Protein AF-A0A087U2B4-F1 (afdb_monomer)

Foldseek 3Di:
DPPWDKDADDDFDQADWDKDKDWDDDPDQFDWDQDPNDIDGPDGHDDDADIDIGIQPCPRDGPNVRNVDMRTPNVDDDDPDSPDD

Nearest PDB structures (foldseek):
  2x6v-assembly1_A  TM=9.936E-01  e=1.774E-09  Homo sapiens
  5flv-assembly1_A  TM=9.902E-01  e=2.741E-09  Mus musculus
  5flv-assembly4_M  TM=9.894E-01  e=3.303E-09  Mus musculus
  5flv-assembly2_E  TM=9.863E-01  e=3.741E-09  Mus musculus
  5bqd-assembly1_A  TM=9.956E-01  e=7.413E-09  Homo sapiens

Mean predicted aligned error: 3.9 Å

InterPro domains:
  IPR001699 T-box transcription factor [PTHR11267] (1-84)
  IPR008967 p53-like transcription factor, DNA-binding domain superfamily [SSF49417] (1-84)
  IPR018186 Transcription factor, T-box, conserved site [PS01264] (55-73)
  IPR036960 T-box superfamily [G3DSA:2.60.40.820] (1-85)
  IPR046360 T-box transcription factor, DNA-binding domain [PF00907] (1-84)
  IPR046360 T-box transcription factor, DNA-binding domain [PR00937] (54-67)
  IPR046360 T-box transcription factor, DNA-binding domain [PR00937] (71-80)
  IPR046360 T-box transcription factor, DNA-binding domain [PS50252] (1-85)
  IPR046360 T-box transcription factor, DNA-binding domain [SM00425] (1-85)

Solvent-accessible surface area (backbone atoms only — not comparable to full-atom values): 5656 Å² total; per-residue (Å²): 92,87,79,56,58,68,48,76,50,77,92,57,57,53,84,46,76,44,74,53,70,49,70,82,77,82,92,66,69,59,27,73,42,82,56,95,95,38,83,42,82,72,49,68,42,77,84,84,71,87,83,63,75,44,67,45,85,72,46,75,30,33,27,45,66,50,43,71,47,73,46,68,54,54,84,53,82,86,79,90,61,89,80,69,127

Radius of gyration: 17.33 Å; Cα contacts (8 Å, |Δi|>4): 109; chains: 1; bounding box: 39×22×45 Å

pLDDT: mean 94.14, std 7.57, range [55.03, 98.75]

Sequence (85 aa):
MFPAFKVRVSGLDKKAKYILLMDIVAADDCRYKFHNSRWVVAGKADPEMPKRMYIHPDSPSTGEQWMQKVVSFHKLKITNNISNK

Secondary structure (DSSP, 8-state):
--SPPEE---S--SSSEE--EE----SSSEEEEEETTEEEEEEEPPPPPPP--EE-TT-SEEHHHHHHS-EE-TT------TT--

Organism: Stegodyphus mimosarum (NCBI:txid407821)

Structure (mmCIF, N/CA/C/O backbone):
data_AF-A0A087U2B4-F1
#
_entry.id   AF-A0A087U2B4-F1
#
loop_
_atom_site.group_PDB
_atom_site.id
_atom_site.type_symbol
_atom_site.label_atom_id
_atom_site.label_alt_id
_atom_site.label_comp_id
_atom_site.label_asym_id
_atom_site.label_entity_id
_atom_site.label_seq_id
_atom_si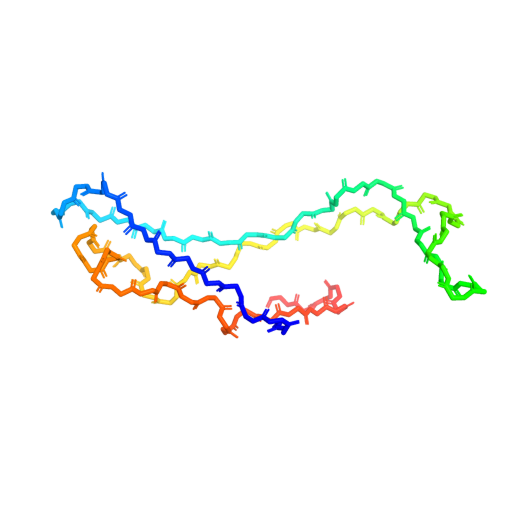te.pdbx_PDB_ins_code
_atom_site.Cartn_x
_atom_site.Cartn_y
_atom_site.Cartn_z
_atom_site.occupancy
_atom_site.B_iso_or_equiv
_atom_site.auth_seq_id
_atom_site.auth_comp_id
_atom_site.auth_asym_id
_atom_site.auth_atom_id
_atom_site.pdbx_PDB_model_num
ATOM 1 N N . MET A 1 1 ? 4.278 6.676 -0.593 1.00 93.06 1 MET A N 1
ATOM 2 C CA . MET A 1 1 ? 3.747 6.481 -1.964 1.00 93.06 1 MET A CA 1
ATOM 3 C C . MET A 1 1 ? 2.881 7.684 -2.327 1.00 93.06 1 MET A C 1
ATOM 5 O O . MET A 1 1 ? 2.213 8.192 -1.431 1.00 93.06 1 MET A O 1
ATOM 9 N N . PHE A 1 2 ? 2.907 8.151 -3.579 1.00 94.44 2 PHE A N 1
ATOM 10 C CA . PHE A 1 2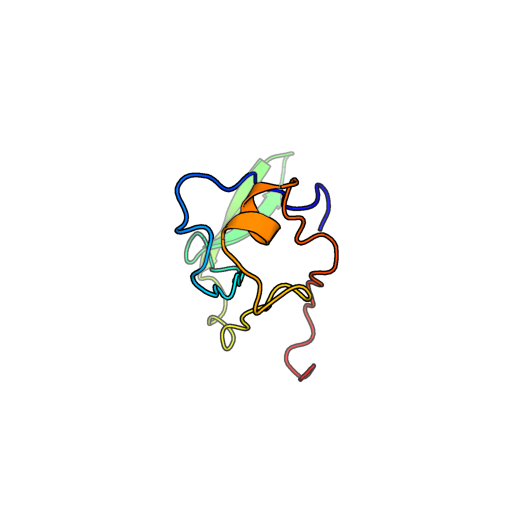 ? 1.989 9.184 -4.073 1.00 94.44 2 PHE A CA 1
ATOM 11 C C . PHE A 1 2 ? 1.321 8.706 -5.379 1.00 94.44 2 PHE A C 1
ATOM 13 O O . PHE A 1 2 ? 2.053 8.340 -6.297 1.00 94.44 2 PHE A O 1
ATOM 20 N N . PRO A 1 3 ? -0.022 8.697 -5.471 1.00 95.69 3 PRO A N 1
ATOM 21 C CA . PRO A 1 3 ? -0.964 9.012 -4.394 1.00 95.69 3 PRO A CA 1
ATOM 22 C C . PRO A 1 3 ? -0.875 8.004 -3.231 1.00 95.69 3 PRO A C 1
ATOM 24 O O . PRO A 1 3 ? -0.375 6.892 -3.381 1.00 95.69 3 PRO A O 1
ATOM 27 N N . ALA A 1 4 ? -1.312 8.411 -2.037 1.00 95.44 4 ALA A N 1
ATOM 28 C CA . ALA A 1 4 ? -1.381 7.499 -0.895 1.00 95.44 4 ALA A CA 1
ATOM 29 C C . ALA A 1 4 ? -2.517 6.483 -1.090 1.00 95.44 4 ALA A C 1
ATOM 31 O O . ALA A 1 4 ? -3.624 6.875 -1.464 1.00 95.44 4 ALA A O 1
ATOM 32 N N . PHE A 1 5 ? -2.271 5.209 -0.772 1.00 97.56 5 PHE A N 1
ATOM 33 C CA . PHE A 1 5 ? -3.301 4.173 -0.829 1.00 97.56 5 PHE A CA 1
ATOM 34 C C . PHE A 1 5 ? -4.322 4.361 0.302 1.00 97.56 5 PHE A C 1
ATOM 36 O O . PHE A 1 5 ? -3.958 4.429 1.483 1.00 97.56 5 PHE A O 1
ATOM 43 N N . LYS A 1 6 ? -5.599 4.486 -0.067 1.00 98.00 6 LYS A N 1
ATOM 44 C CA . LYS A 1 6 ? -6.715 4.780 0.836 1.00 98.00 6 LYS A CA 1
ATOM 45 C C . LYS A 1 6 ? -7.9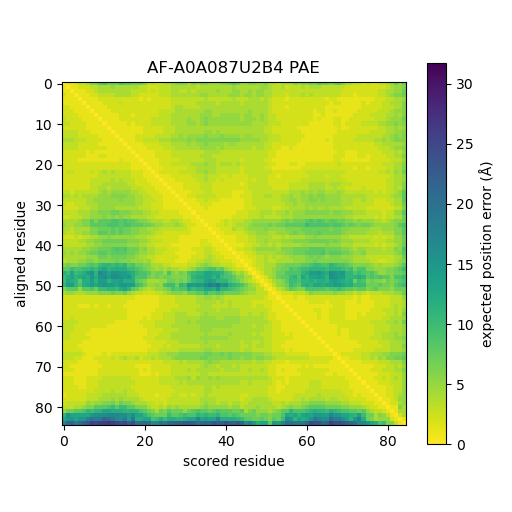21 3.926 0.472 1.00 98.00 6 LYS A C 1
ATOM 47 O O . LYS A 1 6 ? -8.251 3.819 -0.704 1.00 98.00 6 LYS A O 1
ATOM 52 N N . VAL A 1 7 ? -8.603 3.384 1.475 1.00 98.12 7 VAL A N 1
ATOM 53 C CA . VAL A 1 7 ? -9.798 2.548 1.289 1.00 98.12 7 VAL A CA 1
ATOM 54 C C . VAL A 1 7 ? -10.858 2.874 2.335 1.00 98.12 7 VAL A C 1
ATOM 56 O O . VAL A 1 7 ? -10.541 3.256 3.462 1.00 98.12 7 VAL A O 1
ATOM 59 N N . ARG A 1 8 ? -12.135 2.728 1.973 1.00 98.31 8 ARG A N 1
ATOM 60 C CA . ARG A 1 8 ? -13.247 2.731 2.930 1.00 98.31 8 ARG A CA 1
ATOM 61 C C . ARG A 1 8 ? -13.692 1.288 3.133 1.00 98.31 8 ARG A C 1
ATOM 63 O O . ARG A 1 8 ? -13.949 0.588 2.160 1.00 98.31 8 ARG A O 1
ATOM 70 N N . VAL A 1 9 ? -13.766 0.862 4.387 1.00 98.19 9 VAL A N 1
ATOM 71 C CA . VAL A 1 9 ? -14.167 -0.497 4.760 1.00 98.19 9 VAL A CA 1
ATOM 72 C C . VAL A 1 9 ? -15.630 -0.482 5.198 1.00 98.19 9 VAL A C 1
ATOM 74 O O . VAL A 1 9 ? -16.097 0.503 5.771 1.00 98.19 9 VAL A O 1
ATOM 77 N N . SER A 1 10 ? -16.364 -1.554 4.911 1.00 98.31 10 SER A N 1
ATOM 78 C CA . SER A 1 10 ? -17.758 -1.741 5.329 1.00 98.31 10 SER A CA 1
ATOM 79 C C . SER A 1 10 ? -18.048 -3.228 5.564 1.00 98.31 10 SER A C 1
ATOM 81 O O . SER A 1 10 ? -17.282 -4.074 5.109 1.00 98.31 10 SER A O 1
ATOM 83 N N . GLY A 1 11 ? -19.125 -3.547 6.287 1.00 98.44 11 GLY A N 1
ATOM 84 C CA . GLY A 1 11 ? -19.583 -4.928 6.498 1.00 98.44 11 GLY A CA 1
ATOM 85 C C . GLY A 1 11 ? -18.824 -5.748 7.551 1.00 98.44 11 GLY A C 1
ATOM 86 O O . GLY A 1 11 ? -19.055 -6.949 7.644 1.00 98.44 11 GLY A O 1
ATOM 87 N N . LEU A 1 12 ? -17.938 -5.141 8.348 1.00 98.62 12 LEU A N 1
ATOM 88 C CA . LEU A 1 12 ? -17.270 -5.832 9.457 1.00 98.62 12 LEU A CA 1
ATOM 89 C C . LEU A 1 12 ? -18.207 -5.999 10.661 1.00 98.62 1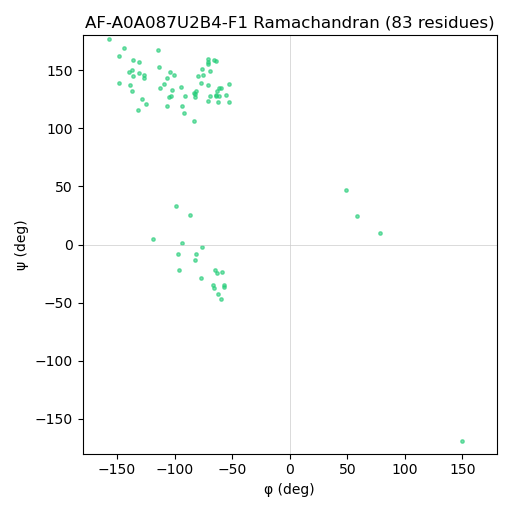2 LEU A C 1
ATOM 91 O O . LEU A 1 12 ? -19.060 -5.143 10.917 1.00 98.62 12 LEU A O 1
ATOM 95 N N . ASP A 1 13 ? -17.996 -7.049 11.458 1.00 98.69 13 ASP A N 1
ATOM 96 C CA . ASP A 1 13 ? -18.616 -7.142 12.780 1.00 98.69 13 ASP A CA 1
ATOM 97 C C . ASP A 1 13 ? -18.097 -5.984 13.641 1.00 98.69 13 ASP A C 1
ATOM 99 O O . ASP A 1 13 ? -16.892 -5.820 13.850 1.00 98.69 13 ASP A O 1
ATOM 103 N N . LYS A 1 14 ? -19.022 -5.168 14.153 1.00 98.50 14 LYS A N 1
ATOM 104 C CA . LYS A 1 14 ? -18.699 -3.974 14.938 1.00 98.50 14 LYS A CA 1
ATOM 105 C C . LYS A 1 14 ? -17.839 -4.277 16.168 1.00 98.50 14 LYS A C 1
ATOM 107 O O . LYS A 1 14 ? -17.008 -3.442 16.520 1.00 98.50 14 LYS A O 1
ATOM 112 N N . LYS A 1 15 ? -18.028 -5.433 16.814 1.00 98.50 15 LYS A N 1
ATOM 113 C CA . LYS A 1 15 ? -17.379 -5.805 18.085 1.00 98.50 15 LYS A CA 1
ATOM 114 C C . LYS A 1 15 ? -16.125 -6.658 17.899 1.00 98.50 15 LYS A C 1
ATOM 116 O O . LYS A 1 15 ? -15.283 -6.683 18.797 1.00 98.50 15 LYS A O 1
ATOM 121 N N . ALA A 1 16 ? -15.980 -7.341 16.765 1.00 98.75 16 ALA A N 1
ATOM 122 C CA . ALA A 1 16 ? -14.787 -8.133 16.483 1.00 98.75 16 ALA A CA 1
ATOM 123 C C . ALA A 1 16 ? -13.555 -7.238 16.263 1.00 98.75 16 ALA A C 1
ATOM 125 O O . ALA A 1 16 ? -13.667 -6.109 15.778 1.00 98.75 16 ALA A O 1
ATOM 126 N N . LYS A 1 17 ? -12.368 -7.748 16.617 1.00 98.56 17 LYS A N 1
ATOM 127 C CA . LYS A 1 17 ? -11.083 -7.080 16.371 1.00 98.56 17 LYS A CA 1
ATOM 128 C C . LYS A 1 17 ? -10.471 -7.567 15.063 1.00 98.56 17 LYS A C 1
ATOM 130 O O . LYS A 1 17 ? -10.396 -8.768 14.824 1.00 98.56 17 LYS A O 1
ATOM 135 N N . TYR A 1 18 ? -9.971 -6.627 14.271 1.00 98.75 18 TYR A N 1
ATOM 136 C CA . TYR A 1 18 ? -9.332 -6.868 12.984 1.00 98.75 18 TYR A CA 1
ATOM 137 C C . TYR A 1 18 ? -7.952 -6.218 12.944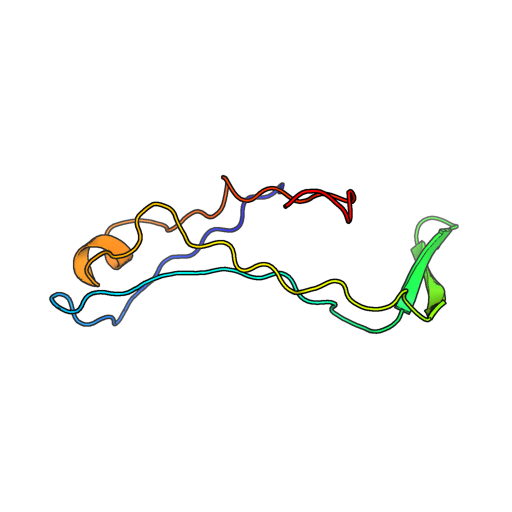 1.00 98.75 18 TYR A C 1
ATOM 139 O O . TYR A 1 18 ? -7.737 -5.128 13.487 1.00 98.75 18 TYR A O 1
ATOM 147 N N . ILE A 1 19 ? -7.038 -6.882 12.246 1.00 98.44 19 ILE A N 1
ATOM 148 C CA . ILE A 1 19 ? -5.749 -6.335 11.832 1.00 98.44 19 ILE A CA 1
ATOM 149 C C . ILE A 1 19 ? -5.860 -6.045 10.340 1.00 98.44 19 ILE A C 1
ATOM 151 O O . ILE A 1 19 ? -6.229 -6.934 9.573 1.00 98.44 19 ILE A O 1
ATOM 155 N N . LEU A 1 20 ? -5.540 -4.820 9.930 1.00 98.25 20 LEU A N 1
ATOM 156 C CA . LEU A 1 20 ? -5.390 -4.488 8.516 1.00 98.25 20 LEU A CA 1
ATOM 157 C C . LEU A 1 20 ? -3.907 -4.411 8.174 1.00 98.25 20 LEU A C 1
ATOM 159 O O . LEU A 1 20 ? -3.122 -3.776 8.880 1.00 98.25 20 LEU A O 1
ATOM 163 N N . LEU A 1 21 ? -3.533 -5.046 7.070 1.00 96.94 21 LEU A N 1
ATOM 164 C CA . LEU A 1 21 ? -2.172 -5.073 6.555 1.00 96.94 21 LEU A CA 1
ATOM 165 C C . LEU A 1 21 ? -2.167 -4.848 5.044 1.00 96.94 21 LEU A C 1
ATOM 167 O O . LEU A 1 21 ? -3.185 -5.035 4.379 1.00 96.94 21 LEU A O 1
ATOM 171 N N . MET A 1 22 ? -1.023 -4.420 4.524 1.00 95.81 22 MET A N 1
ATOM 172 C CA . MET A 1 22 ? -0.775 -4.214 3.102 1.00 95.81 22 MET A CA 1
ATOM 173 C C . MET A 1 22 ? 0.605 -4.767 2.756 1.00 95.81 22 MET A C 1
ATOM 175 O O . MET A 1 22 ? 1.585 -4.458 3.437 1.00 95.81 22 MET A O 1
ATOM 179 N N . ASP A 1 23 ? 0.688 -5.548 1.690 1.00 93.31 23 ASP A N 1
ATOM 180 C CA . ASP A 1 23 ? 1.930 -5.890 1.009 1.00 93.31 23 ASP A CA 1
ATOM 181 C C . ASP A 1 23 ? 1.939 -5.299 -0.413 1.00 93.31 23 ASP A C 1
ATOM 183 O O . ASP A 1 23 ? 0.946 -4.753 -0.901 1.00 93.31 23 ASP A O 1
ATOM 187 N N . ILE A 1 24 ? 3.110 -5.319 -1.048 1.00 91.62 24 ILE A N 1
ATOM 188 C CA . ILE A 1 24 ? 3.290 -4.952 -2.455 1.00 91.62 24 ILE A CA 1
ATOM 189 C C . ILE A 1 24 ? 3.961 -6.149 -3.116 1.00 91.62 24 ILE A C 1
ATOM 191 O O . ILE A 1 24 ? 5.044 -6.551 -2.692 1.00 91.62 24 ILE A O 1
ATOM 195 N N . VAL A 1 25 ? 3.309 -6.707 -4.132 1.00 91.81 25 VAL A N 1
ATOM 196 C CA . VAL A 1 25 ? 3.781 -7.872 -4.890 1.00 91.81 25 VAL A CA 1
ATOM 197 C C . VAL A 1 25 ? 4.107 -7.472 -6.322 1.00 91.81 25 VAL A C 1
ATOM 199 O O . VAL A 1 25 ? 3.535 -6.508 -6.844 1.00 91.81 25 VAL A O 1
ATOM 202 N N . ALA A 1 26 ? 5.028 -8.196 -6.956 1.00 92.88 26 ALA A N 1
ATOM 203 C CA . ALA A 1 26 ? 5.313 -8.000 -8.373 1.00 92.88 26 ALA A CA 1
ATOM 204 C C . ALA A 1 26 ? 4.049 -8.255 -9.218 1.00 92.88 26 ALA A C 1
ATOM 206 O O . ALA A 1 26 ? 3.330 -9.229 -8.996 1.00 92.88 26 ALA A O 1
ATOM 207 N N . ALA A 1 27 ? 3.769 -7.365 -10.174 1.00 94.56 27 ALA A N 1
ATOM 208 C CA . ALA A 1 27 ? 2.639 -7.524 -11.093 1.00 94.56 27 ALA A CA 1
ATOM 209 C C . ALA A 1 27 ? 2.934 -8.555 -12.198 1.00 94.56 27 ALA A C 1
ATOM 211 O O . ALA A 1 27 ? 2.019 -9.206 -12.697 1.00 94.56 27 ALA A O 1
ATOM 212 N N . ASP A 1 28 ? 4.209 -8.702 -12.557 1.00 95.38 28 ASP A N 1
ATOM 213 C CA . ASP A 1 28 ? 4.730 -9.617 -13.566 1.00 95.38 28 ASP A CA 1
ATOM 214 C C . ASP A 1 28 ? 6.221 -9.921 -13.296 1.00 95.38 28 ASP A C 1
ATOM 216 O O . ASP A 1 28 ? 6.824 -9.386 -12.365 1.00 95.38 28 ASP A O 1
ATOM 220 N N . ASP A 1 29 ? 6.804 -10.803 -14.114 1.00 95.88 29 ASP A N 1
ATOM 221 C CA . ASP A 1 29 ? 8.219 -11.207 -14.062 1.00 95.88 29 ASP A CA 1
ATOM 222 C C . ASP A 1 29 ? 9.073 -10.446 -15.104 1.00 95.88 29 ASP A C 1
ATOM 224 O O . ASP A 1 29 ? 10.008 -10.998 -15.694 1.00 95.88 29 ASP A O 1
ATOM 228 N N . CYS A 1 30 ? 8.733 -9.182 -15.396 1.00 96.88 30 CYS A N 1
ATOM 229 C CA . CYS A 1 30 ? 9.419 -8.369 -16.403 1.00 96.88 30 CYS A CA 1
ATOM 230 C C . CYS A 1 30 ? 10.261 -7.244 -15.787 1.00 96.88 30 CYS A C 1
ATOM 232 O O . CYS A 1 30 ? 9.835 -6.489 -14.913 1.00 96.88 30 CYS A O 1
ATOM 234 N N . ARG A 1 31 ? 11.465 -7.047 -16.332 1.00 97.44 31 ARG A N 1
ATOM 235 C CA . ARG A 1 31 ? 12.247 -5.826 -16.119 1.00 97.44 31 ARG A CA 1
ATOM 236 C C . ARG A 1 31 ? 11.914 -4.819 -17.211 1.00 97.44 31 ARG A C 1
ATOM 238 O O . ARG A 1 31 ? 12.031 -5.126 -18.396 1.00 97.44 31 ARG A O 1
ATOM 245 N N . TYR A 1 32 ? 11.565 -3.599 -16.819 1.00 97.56 32 TYR A N 1
ATOM 246 C CA . TYR A 1 32 ? 11.117 -2.555 -17.738 1.00 97.56 32 TYR A CA 1
ATOM 247 C C . TYR A 1 32 ? 12.180 -1.487 -18.012 1.00 97.56 32 TYR A C 1
ATOM 249 O O . TYR A 1 32 ? 12.978 -1.138 -17.141 1.00 97.56 32 TYR A O 1
ATOM 257 N N . LYS A 1 33 ? 12.150 -0.919 -19.223 1.00 98.00 33 LYS A N 1
ATOM 258 C CA . LYS A 1 33 ? 12.889 0.296 -19.603 1.00 98.00 33 LYS A CA 1
ATOM 259 C C . LYS A 1 33 ? 11.920 1.317 -20.195 1.00 98.00 33 LYS A C 1
ATOM 261 O O . LYS A 1 33 ? 11.003 0.952 -20.928 1.00 98.00 33 LYS A O 1
ATOM 266 N N . PHE A 1 34 ? 12.149 2.597 -19.913 1.00 98.06 34 PHE A N 1
ATOM 267 C CA . PHE A 1 34 ? 11.432 3.691 -20.563 1.00 98.06 34 PHE A CA 1
ATOM 268 C C . PHE A 1 34 ? 12.229 4.194 -21.774 1.00 98.06 34 PHE A C 1
ATOM 270 O O . PHE A 1 34 ? 13.381 4.614 -21.638 1.00 98.06 34 PHE A O 1
ATOM 277 N N . HIS A 1 35 ? 11.648 4.106 -22.970 1.00 97.44 35 HIS A N 1
ATOM 278 C CA . HIS A 1 35 ? 12.277 4.515 -24.228 1.00 97.44 35 HIS A CA 1
ATOM 279 C C . HIS A 1 35 ? 11.220 5.035 -25.209 1.00 97.44 35 HIS A C 1
ATOM 281 O O . HIS A 1 35 ? 10.131 4.474 -25.295 1.00 97.44 35 HIS A O 1
ATOM 287 N N . ASN A 1 36 ? 11.528 6.114 -25.936 1.00 97.25 36 ASN A N 1
ATOM 288 C CA . ASN A 1 36 ? 10.609 6.772 -26.878 1.00 97.25 36 ASN A CA 1
ATOM 289 C C . ASN A 1 36 ? 9.219 7.040 -26.275 1.00 97.25 36 ASN A C 1
ATOM 291 O O . ASN A 1 36 ? 8.189 6.731 -26.874 1.00 97.25 36 ASN A O 1
ATOM 295 N N . SER A 1 37 ? 9.207 7.585 -25.054 1.00 98.06 37 SER A N 1
ATOM 296 C CA . SER A 1 37 ? 7.993 7.908 -24.292 1.00 98.06 37 SER A CA 1
ATOM 297 C C . SER A 1 37 ? 7.069 6.714 -24.017 1.00 98.06 37 SER A C 1
ATOM 299 O O . SER A 1 37 ? 5.865 6.888 -23.832 1.00 98.06 37 SER A O 1
ATOM 301 N N . ARG A 1 38 ? 7.612 5.490 -24.002 1.00 98.25 38 ARG A N 1
ATOM 302 C CA . ARG A 1 38 ? 6.865 4.251 -23.756 1.00 98.25 38 ARG A CA 1
ATOM 303 C C . ARG A 1 38 ? 7.627 3.322 -22.816 1.00 98.25 38 ARG A C 1
ATOM 305 O O . ARG A 1 38 ? 8.857 3.299 -22.799 1.00 98.25 38 ARG A O 1
ATOM 312 N N . TRP A 1 39 ? 6.878 2.532 -22.055 1.00 98.25 39 TRP A N 1
ATOM 313 C CA . TRP A 1 39 ? 7.414 1.409 -21.291 1.00 98.25 39 TRP A CA 1
ATOM 314 C C . TRP A 1 39 ? 7.539 0.185 -22.195 1.00 98.25 39 TRP A C 1
ATOM 316 O O . TRP A 1 39 ? 6.586 -0.170 -22.887 1.00 98.25 39 TRP A O 1
ATOM 326 N N . VAL A 1 40 ? 8.709 -0.453 -22.190 1.00 97.94 40 VAL A N 1
ATOM 327 C CA . VAL A 1 40 ? 8.975 -1.690 -22.937 1.00 97.94 40 VAL A CA 1
ATOM 328 C C . VAL A 1 40 ? 9.628 -2.730 -22.033 1.00 97.94 40 VAL A C 1
ATOM 330 O O . VAL A 1 40 ? 10.393 -2.386 -21.126 1.00 97.94 40 VAL A O 1
ATOM 333 N N . VAL A 1 41 ? 9.335 -4.004 -22.294 1.00 98.19 41 VAL A N 1
ATOM 334 C CA . VAL A 1 41 ? 10.001 -5.131 -21.631 1.00 98.19 41 VAL A CA 1
ATOM 335 C C . VAL A 1 41 ? 11.453 -5.195 -22.105 1.00 98.19 41 VAL A C 1
ATOM 337 O O . VAL A 1 41 ? 11.727 -5.190 -23.304 1.00 98.19 41 VAL A O 1
ATOM 340 N N . ALA A 1 42 ? 12.381 -5.239 -21.155 1.00 97.38 42 ALA A N 1
ATOM 341 C CA . ALA A 1 42 ? 13.826 -5.252 -21.380 1.00 97.38 42 ALA A CA 1
ATOM 342 C C . ALA A 1 42 ? 14.508 -6.525 -20.837 1.00 97.38 42 ALA A C 1
ATOM 344 O O . ALA A 1 42 ? 15.737 -6.614 -20.837 1.00 97.38 42 ALA A O 1
ATOM 345 N N . GLY A 1 43 ? 13.731 -7.490 -20.336 1.00 97.62 43 GLY A N 1
ATOM 346 C CA . GLY A 1 43 ? 14.218 -8.775 -19.838 1.00 97.62 43 GLY A CA 1
ATOM 347 C C . GLY A 1 43 ? 13.349 -9.341 -18.718 1.00 97.62 43 GLY A C 1
ATOM 348 O O . GLY A 1 43 ? 12.271 -8.819 -18.438 1.00 97.62 43 GLY A O 1
ATOM 349 N N . LYS A 1 44 ? 13.857 -10.393 -18.072 1.00 97.12 44 LYS A N 1
ATOM 350 C CA . LYS A 1 44 ? 13.270 -11.002 -16.873 1.00 97.12 44 LYS A CA 1
ATOM 351 C C . LYS A 1 44 ? 13.527 -10.130 -15.636 1.00 97.12 44 LYS A C 1
ATOM 353 O O . LYS A 1 44 ? 14.573 -9.477 -15.578 1.00 97.12 44 LYS A O 1
ATOM 358 N N . ALA A 1 45 ? 12.590 -10.096 -14.692 1.00 95.00 45 ALA A N 1
ATOM 359 C CA . ALA A 1 45 ? 12.771 -9.407 -13.418 1.00 95.00 45 ALA A CA 1
ATOM 360 C C . ALA A 1 45 ? 13.866 -10.068 -12.558 1.00 95.00 45 ALA A C 1
ATOM 362 O O . ALA A 1 45 ? 14.220 -11.236 -12.741 1.00 95.00 45 ALA A O 1
ATOM 363 N N . ASP A 1 46 ? 14.414 -9.296 -11.620 1.00 89.56 46 ASP A N 1
ATOM 364 C CA . ASP A 1 46 ? 15.290 -9.836 -10.582 1.00 89.56 46 ASP A CA 1
ATOM 365 C C . ASP A 1 46 ? 14.461 -10.672 -9.583 1.00 89.56 46 ASP A C 1
ATOM 367 O O . ASP A 1 46 ? 13.259 -10.428 -9.438 1.00 89.56 46 ASP A O 1
ATOM 371 N N . PRO A 1 47 ? 15.065 -11.645 -8.874 1.00 85.75 47 PRO A N 1
ATOM 372 C CA . PRO A 1 47 ? 14.348 -12.455 -7.892 1.00 85.75 47 PRO A CA 1
ATOM 373 C C . PRO A 1 47 ? 13.596 -11.609 -6.854 1.00 85.75 47 PRO A C 1
ATOM 375 O O . PRO A 1 47 ? 14.128 -10.626 -6.332 1.00 85.75 47 PRO A O 1
ATOM 378 N N . GLU A 1 48 ? 12.365 -12.015 -6.530 1.00 76.69 48 GLU A N 1
ATOM 379 C CA . GLU A 1 48 ? 11.525 -11.297 -5.569 1.00 76.69 48 GLU A CA 1
ATOM 380 C C . GLU A 1 48 ? 12.175 -11.312 -4.175 1.00 76.69 48 GLU A C 1
ATOM 382 O O . GLU A 1 48 ? 12.621 -12.346 -3.671 1.00 76.69 48 GLU A O 1
ATOM 387 N N . MET A 1 49 ? 12.244 -10.142 -3.541 1.00 75.81 49 MET A N 1
ATOM 388 C CA . MET A 1 49 ? 12.742 -10.023 -2.174 1.00 75.81 49 MET A CA 1
ATOM 389 C C . MET A 1 49 ? 11.752 -10.607 -1.156 1.00 75.81 49 MET A C 1
ATOM 391 O O . MET A 1 49 ? 10.555 -10.683 -1.439 1.00 75.81 49 MET A O 1
ATOM 395 N N . PRO A 1 50 ? 12.205 -10.957 0.068 1.00 78.69 50 PRO A N 1
ATOM 396 C CA . PRO A 1 50 ? 11.304 -11.385 1.131 1.00 78.69 50 PRO A CA 1
ATOM 397 C C . PRO A 1 50 ? 10.180 -10.369 1.346 1.00 78.69 50 PRO A C 1
ATOM 399 O O . PRO A 1 50 ? 10.432 -9.190 1.622 1.00 78.69 50 PRO A O 1
ATOM 402 N N . LYS A 1 51 ? 8.936 -10.838 1.217 1.00 72.50 51 LYS A N 1
ATOM 403 C CA . LYS A 1 51 ? 7.742 -9.997 1.322 1.00 72.50 51 LYS A CA 1
ATOM 404 C C . LYS A 1 51 ? 7.670 -9.364 2.705 1.00 72.50 51 LYS A C 1
ATOM 406 O O . LYS A 1 51 ? 7.727 -10.055 3.722 1.00 72.50 51 LYS A O 1
ATOM 411 N N . ARG A 1 52 ? 7.514 -8.041 2.743 1.00 83.38 52 ARG A N 1
ATOM 412 C CA . ARG A 1 52 ? 7.260 -7.303 3.983 1.00 83.38 52 ARG A CA 1
ATOM 413 C C . ARG A 1 52 ? 5.823 -6.860 4.023 1.00 83.38 52 ARG A C 1
ATOM 415 O O . ARG A 1 52 ? 5.378 -6.081 3.186 1.00 83.38 52 ARG A O 1
ATOM 422 N N . MET A 1 53 ? 5.130 -7.344 5.038 1.00 91.31 53 MET A N 1
ATOM 423 C CA . MET A 1 53 ? 3.797 -6.882 5.365 1.00 91.31 53 MET A CA 1
ATOM 424 C C . MET A 1 53 ? 3.911 -5.602 6.186 1.00 91.31 53 MET A C 1
ATOM 426 O O . MET A 1 53 ? 4.587 -5.562 7.214 1.00 91.31 53 MET A O 1
ATOM 430 N N . TYR A 1 54 ? 3.232 -4.554 5.741 1.00 95.44 54 TYR A N 1
ATOM 431 C CA . TYR A 1 54 ? 3.016 -3.360 6.537 1.00 95.44 54 TYR A CA 1
ATOM 432 C C . TYR A 1 54 ? 1.696 -3.503 7.290 1.00 95.44 54 TYR A C 1
ATOM 434 O O . TYR A 1 54 ? 0.625 -3.514 6.684 1.00 95.44 54 TYR A O 1
ATOM 442 N N . ILE A 1 55 ? 1.764 -3.594 8.615 1.00 97.44 55 ILE A N 1
ATOM 443 C CA . ILE A 1 55 ? 0.578 -3.584 9.472 1.00 97.44 55 ILE A CA 1
ATOM 444 C C . ILE A 1 55 ? 0.157 -2.129 9.692 1.00 97.44 55 ILE A C 1
ATOM 446 O O . ILE A 1 55 ? 0.976 -1.284 10.063 1.00 97.44 55 ILE A O 1
ATOM 450 N N . HIS A 1 56 ? -1.121 -1.823 9.463 1.00 98.06 56 HIS A N 1
ATOM 451 C CA . HIS A 1 56 ? -1.652 -0.488 9.714 1.00 98.06 56 HIS A CA 1
ATOM 452 C C . HIS A 1 56 ? -1.508 -0.146 11.210 1.00 98.06 56 HIS A C 1
ATOM 454 O O . HIS A 1 56 ? -1.871 -0.982 12.038 1.00 98.06 56 HIS A O 1
ATOM 460 N N . PRO A 1 57 ? -1.035 1.061 11.578 1.00 97.69 57 PRO A N 1
ATOM 461 C CA . PRO A 1 57 ? -0.694 1.414 12.962 1.00 97.69 57 PRO A CA 1
ATOM 462 C C . PRO A 1 57 ? -1.882 1.380 13.930 1.00 97.69 57 PRO A C 1
ATOM 464 O O . PRO A 1 57 ? -1.684 1.180 15.120 1.00 97.69 57 PRO A O 1
ATOM 467 N N . ASP A 1 58 ? -3.103 1.547 13.420 1.00 97.75 58 ASP A N 1
ATOM 468 C CA . ASP A 1 58 ? -4.333 1.438 14.218 1.00 97.75 58 ASP A CA 1
ATOM 469 C C . ASP A 1 58 ? -4.709 -0.034 14.525 1.00 97.75 58 ASP A C 1
ATOM 471 O O . ASP A 1 58 ? -5.689 -0.292 15.210 1.00 97.75 58 ASP A O 1
ATOM 475 N N . SER A 1 59 ? -3.961 -1.025 14.026 1.00 97.88 59 SER A N 1
ATOM 476 C CA . SER A 1 59 ? -4.222 -2.439 14.321 1.00 97.88 59 SER A CA 1
ATOM 477 C C . SER A 1 59 ? -3.682 -2.861 15.699 1.00 97.88 59 SER A C 1
ATOM 479 O O . SER A 1 59 ? -2.573 -2.466 16.055 1.00 97.88 59 SER A O 1
ATOM 481 N N . PRO A 1 60 ? -4.370 -3.767 16.423 1.00 98.31 60 PRO A N 1
ATOM 482 C CA . PRO A 1 60 ? -5.717 -4.264 16.148 1.00 98.31 60 PRO A CA 1
ATOM 483 C C . PRO A 1 60 ? -6.793 -3.246 16.558 1.00 98.31 60 PRO A C 1
ATOM 485 O O . PRO A 1 60 ? -6.746 -2.694 17.655 1.00 98.31 60 PRO A O 1
ATOM 488 N N . SER A 1 61 ? -7.821 -3.098 15.724 1.00 98.50 61 SER A N 1
ATOM 489 C CA . SER A 1 61 ? -8.966 -2.207 15.970 1.00 98.50 61 SER A CA 1
ATOM 490 C C . SER A 1 61 ? -10.290 -2.928 15.741 1.00 98.50 61 SER A C 1
ATOM 492 O O . SER A 1 61 ? -10.334 -3.947 15.046 1.00 98.50 61 SER A O 1
ATOM 494 N N . THR A 1 62 ? -11.376 -2.438 16.342 1.00 98.69 62 THR A N 1
ATOM 495 C CA . THR A 1 62 ? -12.700 -3.043 16.140 1.00 98.69 62 THR A CA 1
ATOM 496 C C . THR A 1 62 ? -13.226 -2.778 14.731 1.00 98.69 62 THR A C 1
ATOM 498 O O . THR A 1 62 ? -12.832 -1.802 14.086 1.00 98.69 62 THR A O 1
ATOM 501 N N . GLY A 1 63 ? -14.145 -3.614 14.240 1.00 98.69 63 GLY A N 1
ATOM 502 C CA . GLY A 1 63 ? -14.796 -3.367 12.951 1.00 98.69 63 GLY A CA 1
ATOM 503 C C . GLY A 1 63 ? -15.495 -2.005 12.903 1.00 98.69 63 GLY A C 1
ATOM 504 O O . GLY A 1 63 ? -15.422 -1.312 11.891 1.00 98.69 63 GLY A O 1
ATOM 505 N N . GLU A 1 64 ? -16.091 -1.567 14.016 1.00 98.62 64 GLU A N 1
ATOM 506 C CA . GLU A 1 64 ? -16.682 -0.230 14.136 1.00 98.62 64 GLU A CA 1
ATOM 507 C C . GLU A 1 64 ? -15.655 0.891 13.910 1.00 98.62 64 GLU A C 1
ATOM 509 O O . GLU A 1 64 ? -15.902 1.791 13.106 1.00 98.62 64 GLU A O 1
ATOM 514 N N . GLN A 1 65 ? -14.479 0.807 14.542 1.00 98.50 65 GLN A N 1
ATOM 515 C CA . GLN A 1 65 ? -13.402 1.790 14.371 1.00 98.50 65 GLN A CA 1
ATOM 516 C C . GLN A 1 65 ? -12.888 1.833 12.925 1.00 98.50 65 GLN A C 1
ATOM 518 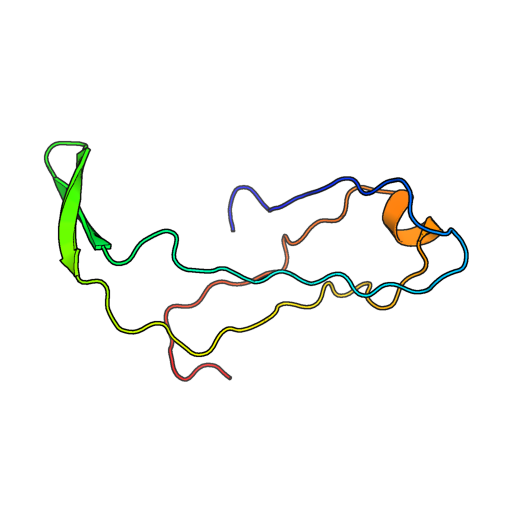O O . GLN A 1 65 ? -12.685 2.917 12.372 1.00 98.50 65 GLN A O 1
ATOM 523 N N . TRP A 1 66 ? -12.717 0.670 12.289 1.00 98.56 66 TRP A N 1
ATOM 524 C CA . TRP A 1 66 ? -12.253 0.585 10.901 1.00 98.56 66 TRP A CA 1
ATOM 525 C C . TRP A 1 66 ? -13.240 1.172 9.895 1.00 98.56 66 TRP A C 1
ATOM 527 O O . TRP A 1 66 ? -12.827 1.791 8.915 1.00 98.56 66 TRP A O 1
ATOM 537 N N . MET A 1 67 ? -14.540 0.990 10.126 1.00 98.62 67 MET A N 1
ATOM 538 C CA . MET A 1 67 ? -15.585 1.479 9.223 1.00 98.62 67 MET A CA 1
ATOM 539 C C . MET A 1 67 ? -15.924 2.967 9.433 1.00 98.62 67 MET A C 1
ATOM 541 O O . MET A 1 67 ? -16.571 3.572 8.576 1.00 98.62 67 MET A O 1
ATOM 545 N N . GLN A 1 68 ? -15.480 3.584 10.538 1.00 98.19 68 GLN A N 1
ATOM 546 C CA . GLN A 1 68 ? -15.819 4.969 10.892 1.00 98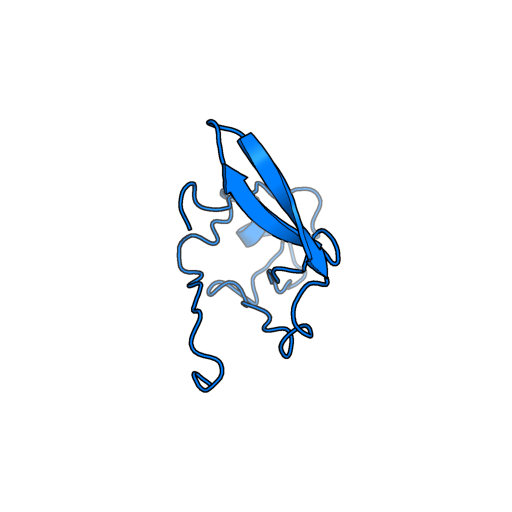.19 68 GLN A CA 1
ATOM 547 C C . GLN A 1 68 ? -15.237 6.008 9.917 1.00 98.19 68 GLN A C 1
ATOM 549 O O . GLN A 1 68 ? -15.858 7.039 9.649 1.00 98.19 68 GLN A O 1
ATOM 554 N N . LYS A 1 69 ? -14.040 5.759 9.378 1.00 96.44 69 LYS A N 1
ATOM 555 C CA . LYS A 1 69 ? -13.302 6.701 8.521 1.00 96.44 69 LYS A CA 1
ATOM 556 C C . LYS A 1 69 ? -12.535 5.974 7.418 1.00 96.44 69 LYS A C 1
ATOM 558 O O . LYS A 1 69 ? -12.406 4.757 7.424 1.00 96.44 69 LYS A O 1
ATOM 563 N N . VAL A 1 70 ? -12.020 6.734 6.453 1.00 98.25 70 VAL A N 1
ATOM 564 C CA . VAL A 1 70 ? -11.128 6.195 5.416 1.00 98.25 70 VAL A CA 1
ATOM 565 C C . VAL A 1 70 ? -9.835 5.701 6.067 1.00 98.25 70 VAL A C 1
ATOM 567 O O . VAL A 1 70 ? -9.167 6.454 6.779 1.00 98.25 70 VAL A O 1
ATOM 570 N N . VAL A 1 71 ? -9.468 4.456 5.783 1.00 98.31 71 VAL A N 1
ATOM 571 C CA . VAL A 1 71 ? -8.199 3.846 6.188 1.00 98.31 71 VAL A CA 1
ATOM 572 C C . VAL A 1 71 ? -7.115 4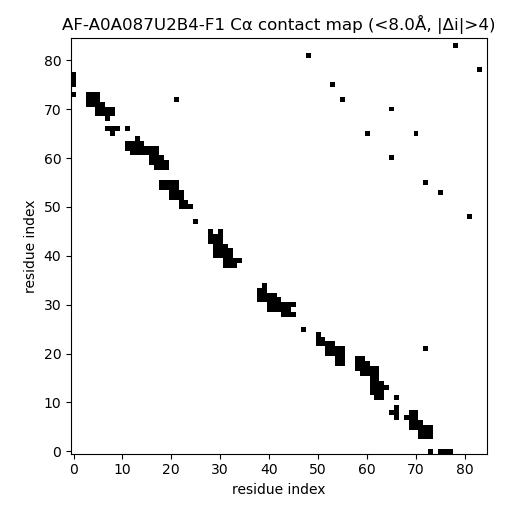.289 5.210 1.00 98.31 71 VAL A C 1
ATOM 574 O O . VAL A 1 71 ? -7.320 4.248 3.997 1.00 98.31 71 VAL A O 1
ATOM 577 N N . SER A 1 72 ? -5.968 4.745 5.719 1.00 98.00 72 SER A N 1
ATOM 578 C CA . SER A 1 72 ? -4.919 5.372 4.908 1.00 98.00 72 SER A CA 1
ATOM 579 C C . SER A 1 72 ? -3.543 4.794 5.209 1.00 98.00 72 SER A C 1
ATOM 581 O O . SER A 1 72 ? -2.964 5.054 6.263 1.00 98.00 72 SER A O 1
ATOM 583 N N . PHE A 1 73 ? -2.943 4.147 4.214 1.00 97.50 73 PHE A N 1
ATOM 584 C CA . PHE A 1 73 ? -1.596 3.573 4.278 1.00 97.50 73 PHE A CA 1
ATOM 585 C C . PHE A 1 73 ? -0.496 4.587 3.908 1.00 97.50 73 PHE A C 1
ATOM 587 O O . PHE A 1 73 ? 0.597 4.226 3.485 1.00 97.50 73 PHE A O 1
ATOM 594 N N . HIS A 1 74 ? -0.753 5.888 4.077 1.00 96.62 74 HIS A N 1
ATOM 595 C CA . HIS A 1 74 ? 0.183 6.968 3.728 1.00 96.62 74 HIS A CA 1
ATOM 596 C C . HIS A 1 74 ? 1.549 6.903 4.440 1.00 9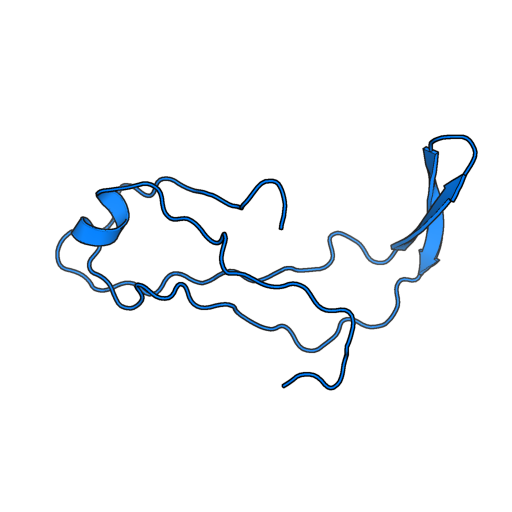6.62 74 HIS A C 1
ATOM 598 O O . HIS A 1 74 ? 2.521 7.454 3.929 1.00 96.62 74 HIS A O 1
ATOM 604 N N . LYS A 1 75 ? 1.631 6.236 5.601 1.00 95.31 75 LYS A N 1
ATOM 605 C CA . LYS A 1 75 ? 2.879 6.036 6.358 1.00 95.31 75 LYS A CA 1
ATOM 606 C C . LYS A 1 75 ? 3.738 4.877 5.829 1.00 95.31 75 LYS A C 1
ATOM 608 O O . LYS A 1 75 ? 4.870 4.726 6.285 1.00 95.31 75 LYS A O 1
ATOM 613 N N . LEU A 1 76 ? 3.234 4.081 4.881 1.00 95.00 76 LEU A N 1
ATOM 614 C CA . LEU A 1 76 ? 4.001 3.019 4.232 1.00 95.00 76 LEU A CA 1
ATOM 615 C C . LEU A 1 76 ? 5.172 3.624 3.443 1.00 95.00 76 LEU A C 1
ATOM 617 O O . LEU A 1 76 ? 4.997 4.534 2.620 1.00 95.00 76 LEU A O 1
ATOM 621 N N . LYS A 1 77 ? 6.374 3.092 3.683 1.00 93.38 77 LYS A N 1
ATOM 622 C CA . LYS A 1 77 ? 7.607 3.472 2.985 1.00 93.38 77 LYS A CA 1
ATOM 623 C C . LYS A 1 77 ? 8.025 2.374 2.009 1.00 93.38 77 LYS A C 1
ATOM 625 O O . LYS A 1 77 ? 7.883 1.196 2.308 1.00 93.38 77 LYS A O 1
ATOM 630 N N . ILE A 1 78 ? 8.562 2.787 0.864 1.00 91.69 78 ILE A N 1
ATOM 631 C CA . ILE A 1 78 ? 9.144 1.905 -0.155 1.00 91.69 78 ILE A CA 1
ATOM 632 C C . ILE A 1 78 ? 10.645 2.184 -0.177 1.00 91.69 78 ILE A C 1
ATOM 634 O O . ILE A 1 78 ? 11.054 3.346 -0.136 1.00 91.69 78 ILE A O 1
ATOM 638 N N . THR A 1 79 ? 11.459 1.133 -0.205 1.00 90.19 79 THR A N 1
ATOM 639 C CA . THR A 1 79 ? 12.921 1.228 -0.212 1.00 90.19 79 THR A CA 1
ATOM 640 C C . THR A 1 79 ? 13.506 0.247 -1.221 1.00 90.19 79 THR A C 1
ATOM 642 O O . THR A 1 79 ? 12.980 -0.848 -1.393 1.00 90.19 79 THR A O 1
ATOM 645 N N . ASN A 1 80 ? 14.595 0.643 -1.874 1.00 89.62 80 ASN A N 1
ATOM 646 C CA . ASN A 1 80 ? 15.431 -0.225 -2.705 1.00 89.62 80 ASN A CA 1
ATOM 647 C C . ASN A 1 80 ? 16.618 -0.820 -1.920 1.00 89.62 80 ASN A C 1
ATOM 649 O O . ASN A 1 80 ? 17.430 -1.537 -2.498 1.00 89.62 80 ASN A O 1
ATOM 653 N N . ASN A 1 81 ? 16.747 -0.524 -0.619 1.00 87.88 81 ASN A N 1
ATOM 654 C CA . ASN A 1 81 ? 17.791 -1.099 0.219 1.00 87.88 81 ASN A CA 1
ATOM 655 C C . ASN A 1 81 ? 17.361 -2.485 0.720 1.00 87.88 81 ASN A C 1
ATOM 657 O O . ASN A 1 81 ? 16.541 -2.604 1.633 1.00 87.88 81 ASN A O 1
ATOM 661 N N . ILE A 1 82 ? 17.978 -3.517 0.148 1.00 81.44 82 ILE A N 1
ATOM 662 C CA . ILE A 1 82 ? 17.715 -4.927 0.450 1.00 81.44 82 ILE A CA 1
ATOM 663 C C . ILE A 1 82 ? 18.091 -5.326 1.888 1.00 81.44 82 ILE A C 1
ATOM 665 O O . ILE A 1 82 ? 17.566 -6.305 2.414 1.00 81.44 82 ILE A O 1
ATOM 669 N N . SER A 1 83 ? 18.975 -4.564 2.542 1.00 79.94 83 SER A N 1
ATOM 670 C CA . SER A 1 83 ? 19.465 -4.837 3.897 1.00 79.94 83 SER A CA 1
ATOM 671 C C . SER A 1 83 ? 18.736 -4.059 4.989 1.00 79.94 83 SER A C 1
ATOM 673 O O . SER A 1 83 ? 18.990 -4.299 6.170 1.00 79.94 83 SER A O 1
ATOM 675 N N . ASN A 1 84 ? 17.871 -3.104 4.630 1.00 71.62 84 ASN A N 1
ATOM 676 C CA . ASN A 1 84 ? 17.005 -2.433 5.599 1.00 71.62 84 ASN A CA 1
ATOM 677 C C . ASN A 1 84 ? 16.222 -3.536 6.317 1.00 71.62 84 ASN A C 1
ATOM 679 O O . ASN A 1 84 ? 15.712 -4.380 5.603 1.00 71.62 84 ASN A O 1
ATOM 683 N N . LYS A 1 85 ? 16.154 -3.631 7.645 1.00 55.03 85 LYS A N 1
ATOM 684 C CA . LYS A 1 85 ? 15.343 -4.657 8.334 1.00 55.03 85 LYS A CA 1
ATOM 685 C C . LYS A 1 85 ? 14.024 -4.043 8.769 1.00 55.03 85 LYS A C 1
ATOM 687 O O . LYS A 1 85 ? 14.079 -3.008 9.458 1.00 55.03 85 LYS A O 1
#